Protein AF-A0A392PAA2-F1 (afdb_monomer_lite)

Structure (mmCIF, N/CA/C/O backbone):
data_AF-A0A392PAA2-F1
#
_entry.id   AF-A0A392PAA2-F1
#
loop_
_atom_site.group_PDB
_atom_site.id
_atom_site.type_symbol
_atom_site.label_atom_id
_atom_site.label_alt_id
_atom_site.label_comp_id
_atom_site.label_asym_id
_atom_site.label_entity_id
_atom_site.label_seq_id
_atom_site.pdbx_PDB_ins_code
_atom_site.Cartn_x
_atom_site.Cartn_y
_atom_site.Cartn_z
_atom_site.occupancy
_atom_site.B_iso_or_equiv
_atom_site.auth_seq_id
_atom_site.auth_comp_id
_atom_site.auth_asym_id
_atom_site.auth_atom_id
_atom_site.pdbx_PDB_model_num
ATOM 1 N N . MET A 1 1 ? -12.006 29.232 -46.426 1.00 50.94 1 MET A N 1
ATOM 2 C CA . MET A 1 1 ? -11.695 29.459 -44.998 1.00 50.94 1 MET A CA 1
ATOM 3 C C . MET A 1 1 ? -10.770 28.345 -44.535 1.00 50.94 1 MET A C 1
ATOM 5 O O . MET A 1 1 ? -11.208 27.204 -44.491 1.00 50.94 1 MET A O 1
ATOM 9 N N . LYS A 1 2 ?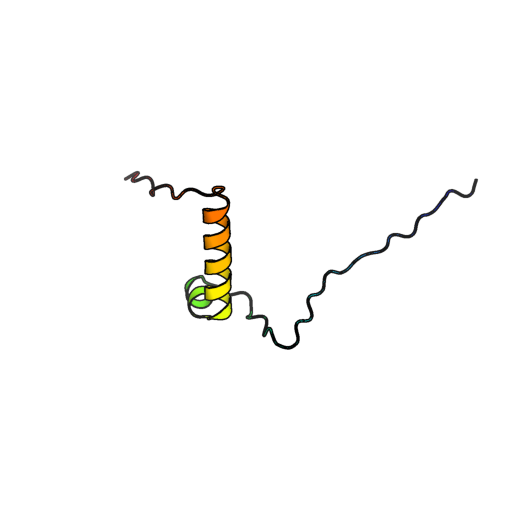 -9.485 28.620 -44.294 1.00 63.28 2 LYS A N 1
ATOM 10 C CA . LYS A 1 2 ? -8.576 27.618 -43.716 1.00 63.28 2 LYS A CA 1
ATOM 11 C C . LYS A 1 2 ? -8.521 27.875 -42.212 1.00 63.28 2 LYS A C 1
ATOM 13 O O . LYS A 1 2 ? -8.071 28.936 -41.797 1.00 63.28 2 LYS A O 1
ATOM 18 N N . GLY A 1 3 ? -9.101 26.962 -41.436 1.00 77.06 3 GLY A N 1
ATOM 19 C CA . GLY A 1 3 ? -9.205 27.080 -39.983 1.00 77.06 3 GLY A CA 1
ATOM 20 C C . GLY A 1 3 ? -7.855 26.913 -39.286 1.00 77.06 3 GLY A C 1
ATOM 21 O O . GLY A 1 3 ? -6.927 26.319 -39.832 1.00 77.06 3 GLY A O 1
ATOM 22 N N . ILE A 1 4 ? -7.758 27.439 -38.065 1.00 75.94 4 ILE A N 1
ATOM 23 C CA . ILE A 1 4 ? -6.588 27.271 -37.201 1.00 75.94 4 ILE A CA 1
ATOM 24 C C . ILE A 1 4 ? -6.554 25.816 -36.724 1.00 75.94 4 ILE A C 1
ATOM 26 O O . ILE A 1 4 ? -7.443 25.373 -36.000 1.00 75.94 4 ILE A O 1
ATOM 30 N N . VAL A 1 5 ? -5.520 25.076 -37.121 1.00 79.19 5 VAL A N 1
ATOM 31 C CA . VAL A 1 5 ? -5.290 23.695 -36.681 1.00 79.19 5 VAL A CA 1
ATOM 32 C C . VAL A 1 5 ? -4.161 23.697 -35.660 1.00 79.19 5 VAL A C 1
ATOM 34 O O . VAL A 1 5 ? -3.034 24.073 -35.979 1.00 79.19 5 VAL A O 1
ATOM 37 N N . LYS A 1 6 ? -4.455 23.270 -34.427 1.00 79.88 6 LYS A N 1
ATOM 38 C CA . LYS A 1 6 ? -3.446 23.116 -33.376 1.00 79.88 6 LYS A CA 1
ATOM 39 C C . LYS A 1 6 ? -3.045 21.639 -33.277 1.00 79.88 6 LYS A C 1
ATOM 41 O O . LYS A 1 6 ? -3.880 20.822 -32.883 1.00 79.88 6 LYS A O 1
ATOM 46 N N . PRO A 1 7 ? -1.808 21.268 -33.642 1.00 79.75 7 PRO A N 1
ATOM 47 C CA . PRO A 1 7 ? -1.370 19.882 -33.562 1.00 79.75 7 PRO A CA 1
ATOM 48 C C . PRO A 1 7 ? -1.378 19.406 -32.105 1.00 79.75 7 PRO A C 1
ATOM 50 O O . PRO A 1 7 ? -0.876 20.082 -31.204 1.00 79.75 7 PRO A O 1
ATOM 53 N N . ARG A 1 8 ? -1.984 18.239 -31.864 1.00 78.31 8 ARG A N 1
ATOM 54 C CA . ARG A 1 8 ? -2.037 17.624 -30.533 1.00 78.31 8 ARG A CA 1
ATOM 55 C C . ARG A 1 8 ? -0.669 17.035 -30.203 1.00 78.31 8 ARG A C 1
ATOM 57 O O . ARG A 1 8 ? -0.215 16.117 -30.878 1.00 78.31 8 ARG A O 1
ATOM 64 N N . LYS A 1 9 ? -0.034 17.537 -29.144 1.00 80.50 9 LYS A N 1
ATOM 65 C CA . LYS A 1 9 ? 1.174 16.936 -28.575 1.00 80.50 9 LYS A CA 1
ATOM 66 C C . LYS A 1 9 ? 0.758 15.878 -27.559 1.00 80.50 9 LYS A C 1
ATOM 68 O O . LYS A 1 9 ? 0.198 16.209 -26.517 1.00 80.50 9 LYS A O 1
ATOM 73 N N . ILE A 1 10 ? 0.986 14.612 -27.894 1.00 79.44 10 ILE A N 1
ATOM 74 C CA . ILE A 1 10 ? 0.779 13.500 -26.967 1.00 79.44 10 ILE A CA 1
ATOM 75 C C . ILE A 1 10 ? 2.014 13.446 -26.070 1.00 79.44 10 ILE A C 1
ATOM 77 O O . ILE A 1 10 ? 3.123 13.218 -26.549 1.00 79.44 10 ILE A O 1
ATOM 81 N N . PHE A 1 11 ? 1.832 13.725 -24.783 1.00 76.69 11 PHE A N 1
ATOM 82 C CA . PHE A 1 11 ? 2.877 13.553 -23.783 1.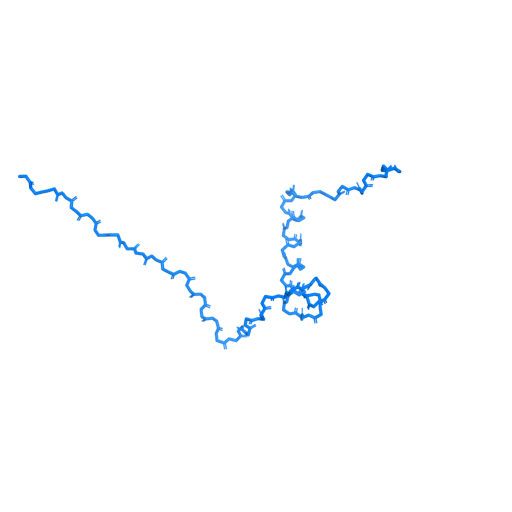00 76.69 11 PHE A CA 1
ATOM 83 C C . PHE A 1 11 ? 2.753 12.143 -23.212 1.00 76.69 11 PHE A C 1
ATOM 85 O O . PHE A 1 11 ? 1.765 11.825 -22.554 1.00 76.69 11 PHE A O 1
ATOM 92 N N . THR A 1 12 ? 3.735 11.292 -23.495 1.00 68.38 12 THR A N 1
ATOM 93 C CA . THR A 1 12 ? 3.793 9.930 -22.959 1.00 68.38 12 THR A CA 1
ATOM 94 C C . THR A 1 12 ? 4.621 9.951 -21.678 1.00 68.38 12 THR A C 1
ATOM 96 O O . THR A 1 12 ? 5.803 10.289 -21.713 1.00 68.38 12 THR A O 1
ATOM 99 N N . LEU A 1 13 ? 4.007 9.625 -20.539 1.00 62.06 13 LEU A N 1
ATOM 100 C CA . LEU A 1 13 ? 4.678 9.589 -19.239 1.00 62.06 13 LEU A CA 1
ATOM 101 C C . LEU A 1 13 ? 5.316 8.203 -19.025 1.00 62.06 13 LEU A C 1
ATOM 103 O O . LEU A 1 13 ? 4.763 7.356 -18.330 1.00 62.06 13 LEU A O 1
ATOM 107 N N . SER A 1 14 ? 6.446 7.924 -19.677 1.00 62.78 14 SER A N 1
ATOM 108 C CA . SER A 1 14 ? 7.195 6.679 -19.448 1.00 62.78 14 SER A CA 1
ATOM 109 C C . SER A 1 14 ? 8.298 6.905 -18.415 1.00 62.78 14 SER A C 1
ATOM 111 O O . SER A 1 14 ? 9.286 7.586 -18.695 1.00 62.78 14 SER A O 1
ATOM 113 N N . VAL A 1 15 ? 8.150 6.314 -17.229 1.00 59.06 15 VAL A N 1
ATOM 114 C CA . VAL A 1 15 ? 9.203 6.272 -16.207 1.00 59.06 15 VAL A CA 1
ATOM 115 C C . VAL A 1 15 ? 10.181 5.154 -16.569 1.00 59.06 15 VAL A C 1
ATOM 117 O O . VAL A 1 15 ? 9.959 3.985 -16.278 1.00 59.06 15 VAL A O 1
ATOM 120 N N . SER A 1 16 ? 11.268 5.515 -17.247 1.00 56.69 16 SER A N 1
ATOM 121 C CA . SER A 1 16 ? 12.429 4.644 -17.450 1.00 56.69 16 SER A CA 1
ATOM 122 C C . SER A 1 16 ? 13.396 4.860 -16.284 1.00 56.69 16 SER A C 1
ATOM 124 O O . SER A 1 16 ? 14.361 5.615 -16.409 1.00 56.69 16 SER A O 1
ATOM 126 N N . GLN A 1 17 ? 13.127 4.252 -15.126 1.00 59.75 17 GLN A N 1
ATOM 127 C CA . GLN A 1 17 ? 14.102 4.231 -14.033 1.00 59.75 17 GLN A CA 1
ATOM 128 C C . GLN A 1 17 ? 15.056 3.041 -14.222 1.00 59.75 17 GLN A C 1
ATOM 130 O O . GL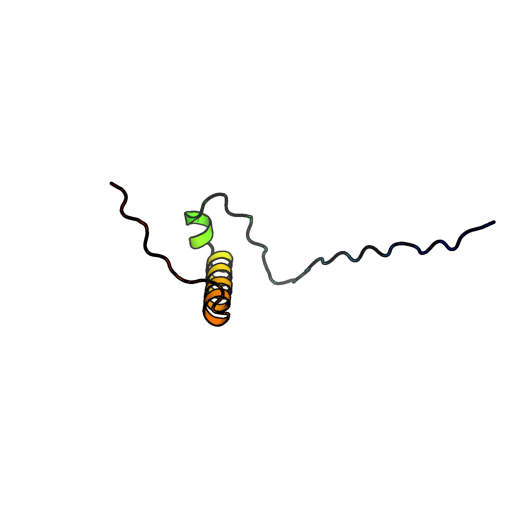N A 1 17 ? 14.613 1.899 -14.121 1.00 59.75 17 GLN A O 1
ATOM 135 N N . PRO A 1 18 ? 16.364 3.273 -14.447 1.00 59.16 18 PRO A N 1
ATOM 136 C CA . PRO A 1 18 ? 17.328 2.221 -14.785 1.00 59.16 18 PRO A CA 1
ATOM 137 C C . PRO A 1 18 ? 17.616 1.232 -13.642 1.00 59.16 18 PRO A C 1
ATOM 139 O O . PRO A 1 18 ? 18.331 0.262 -13.855 1.00 59.16 18 PRO A O 1
ATOM 142 N N . ASN A 1 19 ? 17.062 1.458 -12.446 1.00 55.06 19 ASN A N 1
ATOM 143 C CA . ASN A 1 19 ? 17.270 0.607 -11.271 1.00 55.06 19 ASN A CA 1
ATOM 144 C C . ASN A 1 19 ? 15.965 0.116 -10.622 1.00 55.06 19 ASN A C 1
ATOM 146 O O . ASN A 1 19 ? 15.990 -0.430 -9.524 1.00 55.06 19 ASN A O 1
ATOM 150 N N . HIS A 1 20 ? 14.815 0.340 -11.264 1.00 56.94 20 HIS A N 1
ATOM 151 C CA . HIS A 1 20 ? 13.550 -0.204 -10.787 1.00 56.94 20 HIS A CA 1
ATOM 152 C C . HIS A 1 20 ? 13.204 -1.399 -11.670 1.00 56.94 20 HIS A C 1
ATOM 154 O O . HIS A 1 20 ? 12.620 -1.245 -12.743 1.00 56.94 20 HIS A O 1
ATOM 160 N N . THR A 1 21 ? 13.599 -2.601 -11.251 1.00 61.16 21 THR A N 1
ATOM 161 C CA . THR A 1 21 ? 13.007 -3.829 -11.784 1.00 61.16 21 THR A CA 1
ATOM 162 C C . THR A 1 21 ? 11.512 -3.735 -11.515 1.00 61.16 21 THR A C 1
ATOM 164 O O . THR A 1 21 ? 11.060 -3.844 -10.379 1.00 61.16 21 THR A O 1
ATOM 167 N N . ILE A 1 22 ? 10.737 -3.425 -12.554 1.00 66.81 22 ILE A N 1
ATOM 168 C CA . ILE A 1 22 ? 9.281 -3.395 -12.465 1.00 66.81 22 ILE A CA 1
ATOM 169 C C . ILE A 1 22 ? 8.863 -4.834 -12.191 1.00 66.81 22 ILE A C 1
ATOM 171 O O . ILE A 1 22 ? 8.873 -5.675 -13.093 1.00 66.81 22 ILE A O 1
ATOM 175 N N . SER A 1 23 ? 8.570 -5.126 -10.924 1.00 70.31 23 SER A N 1
ATOM 176 C CA . SER A 1 23 ? 8.038 -6.418 -10.529 1.00 70.31 23 SER A C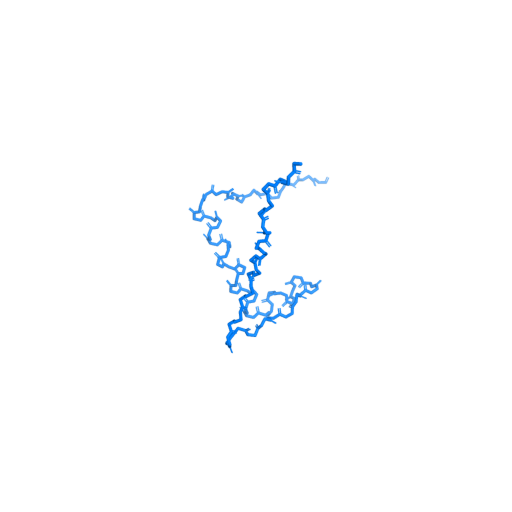A 1
ATOM 177 C C . SER A 1 23 ? 6.768 -6.681 -11.343 1.00 70.31 23 SER A C 1
ATOM 179 O O . SER A 1 23 ? 5.927 -5.784 -11.474 1.00 70.31 23 SER A O 1
ATOM 181 N N . PRO A 1 24 ? 6.610 -7.881 -11.927 1.00 77.19 24 PRO A N 1
ATOM 182 C CA . PRO A 1 24 ? 5.428 -8.204 -12.711 1.00 77.19 24 PRO A CA 1
ATOM 183 C C . PRO A 1 24 ? 4.171 -8.053 -11.851 1.00 77.19 24 PRO A C 1
ATOM 185 O O . PRO A 1 24 ? 4.216 -8.218 -10.630 1.00 77.19 24 PRO A O 1
ATOM 188 N N . ILE A 1 25 ? 3.042 -7.750 -12.495 1.00 81.44 25 ILE A N 1
ATOM 189 C CA . ILE A 1 25 ? 1.767 -7.589 -11.793 1.00 81.44 25 ILE A CA 1
ATOM 190 C C . ILE A 1 25 ? 1.416 -8.924 -11.116 1.00 81.44 25 ILE A C 1
ATOM 192 O O . ILE A 1 25 ? 1.250 -9.940 -11.805 1.00 81.44 25 ILE A O 1
ATOM 196 N N . PRO A 1 26 ? 1.318 -8.954 -9.778 1.00 81.50 26 PRO A N 1
ATOM 197 C CA . PRO A 1 26 ? 1.079 -10.180 -9.050 1.00 81.50 26 PRO A CA 1
ATOM 198 C C . PRO A 1 26 ? -0.365 -10.619 -9.279 1.00 81.50 26 PRO A C 1
ATOM 200 O O . PRO A 1 26 ? -1.309 -9.850 -9.126 1.00 81.50 26 PRO A O 1
ATOM 203 N N . LYS A 1 27 ? -0.550 -11.893 -9.633 1.00 85.81 27 LYS A N 1
ATOM 204 C CA . LYS A 1 27 ? -1.884 -12.473 -9.863 1.00 85.81 27 LYS A CA 1
ATOM 205 C C . LYS A 1 27 ? -2.636 -12.780 -8.570 1.00 85.81 27 LYS A C 1
ATOM 207 O O . LYS A 1 27 ? -3.823 -13.081 -8.614 1.00 85.81 27 LYS A O 1
ATOM 212 N N . ASN A 1 28 ? -1.943 -12.776 -7.432 1.00 85.56 28 ASN A N 1
ATOM 213 C CA . ASN A 1 28 ? -2.561 -13.012 -6.139 1.00 85.56 28 ASN A CA 1
ATOM 214 C C . ASN A 1 28 ? -1.941 -12.136 -5.036 1.00 85.56 28 ASN A C 1
ATOM 216 O O . ASN A 1 28 ? -0.760 -11.785 -5.124 1.00 85.56 28 ASN A O 1
ATOM 220 N N . PRO A 1 29 ? -2.710 -11.827 -3.975 1.00 83.25 29 PRO A N 1
ATOM 221 C CA . PRO A 1 29 ? -2.240 -10.959 -2.896 1.00 83.25 29 PRO A CA 1
ATOM 222 C C . PRO A 1 29 ? -1.041 -11.530 -2.129 1.00 83.25 29 PRO A C 1
ATOM 224 O O . PRO A 1 29 ? -0.167 -10.785 -1.707 1.00 83.25 29 PRO A O 1
ATOM 227 N N . LYS A 1 30 ? -0.954 -12.858 -1.974 1.00 86.75 30 LYS A N 1
ATOM 228 C CA . LYS A 1 30 ? 0.154 -13.507 -1.250 1.00 86.75 30 LYS A CA 1
ATOM 229 C C . LYS A 1 30 ? 1.493 -13.322 -1.971 1.00 86.75 30 LYS A C 1
ATOM 231 O O . LYS A 1 30 ? 2.504 -13.072 -1.324 1.00 86.75 30 LYS A O 1
ATOM 236 N N . LEU A 1 31 ? 1.493 -13.404 -3.301 1.00 85.00 31 LEU A N 1
ATOM 237 C CA . LEU A 1 31 ? 2.648 -13.136 -4.154 1.00 85.00 31 LEU A CA 1
ATOM 238 C C . LEU A 1 31 ? 3.011 -11.654 -4.125 1.00 85.00 31 LEU A C 1
ATOM 240 O O . LEU A 1 31 ? 4.188 -11.336 -4.018 1.00 85.00 31 LEU A O 1
ATOM 244 N N . ALA A 1 32 ? 2.015 -10.763 -4.146 1.00 84.94 32 ALA A N 1
ATOM 245 C CA . ALA A 1 32 ? 2.246 -9.326 -4.007 1.00 84.94 32 ALA A CA 1
ATOM 246 C C . ALA A 1 32 ? 2.942 -8.988 -2.679 1.00 84.94 32 ALA A C 1
ATOM 248 O O . ALA A 1 32 ? 3.881 -8.207 -2.651 1.00 84.94 32 ALA A O 1
ATOM 249 N N . LEU A 1 33 ? 2.516 -9.611 -1.577 1.00 84.38 33 LEU A N 1
ATOM 250 C CA . LEU A 1 33 ? 3.104 -9.392 -0.252 1.00 84.38 33 LEU A CA 1
ATOM 251 C C . LEU A 1 33 ? 4.478 -10.048 -0.073 1.00 84.38 33 LEU A C 1
ATOM 253 O O . LEU A 1 33 ? 5.243 -9.635 0.799 1.00 84.38 33 LEU A O 1
ATOM 257 N N . SER A 1 34 ? 4.770 -11.079 -0.867 1.00 86.19 34 SER A N 1
ATOM 258 C CA . SER A 1 34 ? 6.062 -11.772 -0.857 1.00 86.19 34 SER A CA 1
ATOM 259 C C . SER A 1 34 ? 7.133 -10.995 -1.625 1.00 86.19 34 SER A C 1
ATOM 261 O O . SER A 1 34 ? 8.314 -11.121 -1.311 1.00 86.19 34 SER A O 1
ATOM 263 N N . ASP A 1 35 ? 6.740 -10.191 -2.616 1.00 85.50 35 ASP A N 1
ATOM 264 C CA . ASP A 1 35 ? 7.649 -9.319 -3.353 1.00 85.50 35 ASP A CA 1
ATOM 265 C C . ASP A 1 35 ? 7.988 -8.060 -2.520 1.00 85.50 35 ASP A C 1
ATOM 267 O O . ASP A 1 35 ? 7.085 -7.302 -2.143 1.00 85.50 35 ASP A O 1
ATOM 271 N N . PRO A 1 36 ? 9.277 -7.801 -2.224 1.00 85.12 36 PRO A N 1
ATOM 272 C CA . PRO A 1 36 ? 9.688 -6.652 -1.419 1.00 85.12 36 PRO A CA 1
ATOM 273 C C . PRO A 1 36 ? 9.318 -5.293 -2.025 1.00 85.12 36 PRO A C 1
ATOM 275 O O . PRO A 1 36 ? 8.996 -4.367 -1.276 1.00 85.12 36 PRO A O 1
ATOM 278 N N . ASN A 1 37 ? 9.332 -5.163 -3.355 1.00 85.12 37 ASN A N 1
ATOM 279 C CA . ASN A 1 37 ? 8.992 -3.918 -4.043 1.00 85.12 37 ASN A CA 1
ATOM 280 C C . ASN A 1 37 ? 7.501 -3.618 -3.880 1.00 85.12 37 ASN A C 1
ATOM 282 O O . ASN A 1 37 ? 7.125 -2.508 -3.504 1.00 85.12 37 ASN A O 1
ATOM 286 N N . TRP A 1 38 ? 6.655 -4.628 -4.093 1.00 87.62 38 TRP A N 1
ATOM 287 C CA . TRP A 1 38 ? 5.207 -4.501 -3.923 1.00 87.62 38 TRP A CA 1
ATOM 288 C C . TRP A 1 38 ? 4.818 -4.250 -2.471 1.00 87.62 38 TRP A C 1
ATOM 290 O O . TRP A 1 38 ? 3.990 -3.379 -2.202 1.00 87.62 38 TRP A O 1
ATOM 300 N N . LYS A 1 39 ? 5.440 -4.960 -1.527 1.00 87.50 39 LYS A N 1
ATOM 301 C CA . LYS A 1 39 ? 5.220 -4.734 -0.096 1.00 87.50 39 LYS A CA 1
ATOM 302 C C . LYS A 1 39 ? 5.574 -3.302 0.314 1.00 87.50 39 LYS A C 1
ATOM 304 O O . LYS A 1 39 ? 4.785 -2.661 1.003 1.00 87.50 39 LYS A O 1
ATOM 309 N N . SER A 1 40 ? 6.732 -2.803 -0.120 1.00 87.75 40 SER A N 1
ATOM 310 C CA . SER A 1 40 ? 7.179 -1.437 0.178 1.00 87.75 40 SER A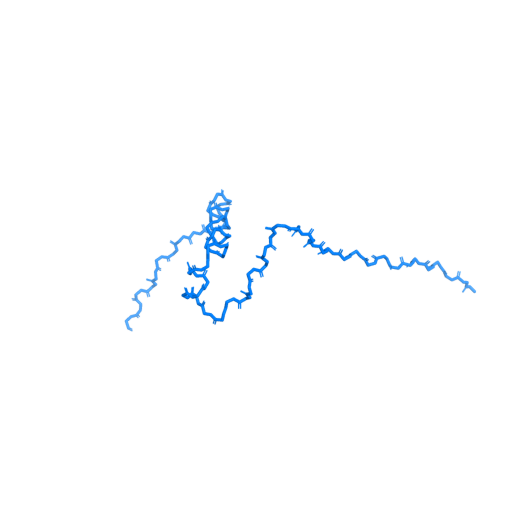 CA 1
ATOM 311 C C . SER A 1 40 ? 6.233 -0.386 -0.415 1.00 87.75 40 SER A C 1
ATOM 313 O O . SER A 1 40 ? 5.801 0.530 0.286 1.00 87.75 40 SER A O 1
ATOM 315 N N . ALA A 1 41 ? 5.837 -0.562 -1.680 1.00 87.75 41 ALA A N 1
ATOM 316 C CA . ALA A 1 41 ? 4.907 0.340 -2.353 1.00 87.75 41 ALA A CA 1
ATOM 317 C C . ALA A 1 41 ? 3.529 0.370 -1.670 1.00 87.75 41 ALA A C 1
ATOM 319 O O . ALA A 1 41 ? 3.020 1.447 -1.371 1.00 87.75 41 ALA A O 1
ATOM 320 N N . MET A 1 42 ? 2.955 -0.798 -1.353 1.00 89.69 42 MET A N 1
ATOM 321 C CA . MET A 1 42 ? 1.668 -0.887 -0.651 1.00 89.69 42 MET A CA 1
ATOM 322 C C . MET A 1 42 ? 1.705 -0.194 0.714 1.00 89.69 42 MET A C 1
ATOM 324 O O . MET A 1 42 ? 0.754 0.502 1.063 1.00 89.69 42 MET A O 1
ATOM 328 N N . GLN A 1 43 ? 2.797 -0.349 1.469 1.00 89.50 43 GLN A N 1
ATOM 329 C CA . GLN A 1 43 ? 2.952 0.321 2.761 1.00 89.50 43 GLN A CA 1
ATOM 330 C C . GLN A 1 43 ? 3.042 1.843 2.602 1.00 89.50 43 GLN A C 1
ATOM 332 O O . GLN A 1 43 ? 2.379 2.573 3.332 1.00 89.50 43 GLN A O 1
ATOM 337 N N . SER A 1 44 ? 3.821 2.324 1.630 1.00 90.44 44 SER A N 1
ATOM 338 C CA . SER A 1 44 ? 3.983 3.761 1.388 1.00 90.44 44 SER A CA 1
ATOM 339 C C . SER A 1 44 ? 2.661 4.442 1.023 1.00 90.44 44 SER A C 1
ATOM 341 O O . SER A 1 44 ? 2.348 5.509 1.561 1.00 90.44 44 SER A O 1
ATOM 343 N N . GLU A 1 45 ? 1.868 3.802 0.161 1.00 89.88 45 GLU A N 1
ATOM 344 C CA . GLU A 1 45 ? 0.529 4.271 -0.199 1.00 89.88 45 GLU A CA 1
ATOM 345 C C . GLU A 1 45 ? -0.415 4.234 1.007 1.00 89.88 45 GLU A C 1
ATOM 347 O O . GLU A 1 45 ? -1.083 5.226 1.292 1.00 89.88 45 GLU A O 1
ATOM 352 N N . PHE A 1 46 ? -0.427 3.139 1.776 1.00 89.19 46 PHE A N 1
ATOM 353 C CA . PHE A 1 46 ? -1.232 3.041 2.997 1.00 89.19 46 PHE A CA 1
ATOM 354 C C . PHE A 1 46 ? -0.918 4.181 3.975 1.00 89.19 46 PHE A C 1
ATOM 356 O O . PHE A 1 46 ? -1.821 4.906 4.397 1.00 89.19 46 PHE A O 1
ATOM 363 N N . ASP A 1 47 ? 0.361 4.416 4.267 1.00 90.44 47 ASP A N 1
ATOM 364 C CA . ASP A 1 47 ? 0.786 5.489 5.164 1.00 90.44 47 ASP A CA 1
ATOM 365 C C . ASP A 1 47 ? 0.386 6.869 4.622 1.00 90.44 47 ASP A C 1
ATOM 367 O O . ASP A 1 47 ? 0.038 7.769 5.391 1.00 90.44 47 ASP A O 1
ATOM 371 N N . ALA A 1 48 ? 0.421 7.065 3.300 1.00 90.81 48 ALA A N 1
ATOM 372 C CA . ALA A 1 48 ? -0.041 8.295 2.666 1.00 90.81 48 ALA A CA 1
ATOM 373 C C . ALA A 1 48 ? -1.550 8.507 2.830 1.00 90.81 48 ALA A C 1
ATOM 375 O O . ALA A 1 48 ? -1.972 9.613 3.174 1.00 90.81 48 ALA A O 1
ATOM 376 N N . LEU A 1 49 ? -2.354 7.460 2.647 1.00 90.81 49 LEU A N 1
ATOM 377 C CA . LEU A 1 49 ? -3.809 7.518 2.801 1.00 90.81 49 LEU A CA 1
ATOM 378 C C . LEU A 1 49 ? -4.217 7.858 4.238 1.00 90.81 49 LEU A C 1
ATOM 380 O O . LEU A 1 49 ? -5.075 8.724 4.443 1.00 90.81 49 LEU A O 1
ATOM 384 N N . ILE A 1 50 ? -3.552 7.244 5.221 1.00 89.19 50 ILE A N 1
ATOM 385 C CA . ILE A 1 50 ? -3.761 7.543 6.643 1.00 89.19 50 ILE A CA 1
ATOM 386 C C . ILE A 1 50 ? -3.319 8.976 6.971 1.00 89.19 50 ILE A C 1
ATOM 388 O O . ILE A 1 50 ? -4.071 9.724 7.599 1.00 89.19 50 ILE A O 1
ATOM 392 N N . ARG A 1 51 ? -2.140 9.414 6.498 1.00 90.94 51 ARG A N 1
ATOM 393 C CA . ARG A 1 51 ? -1.662 10.800 6.697 1.00 90.94 51 ARG A CA 1
ATOM 394 C C . ARG A 1 51 ? -2.619 11.837 6.11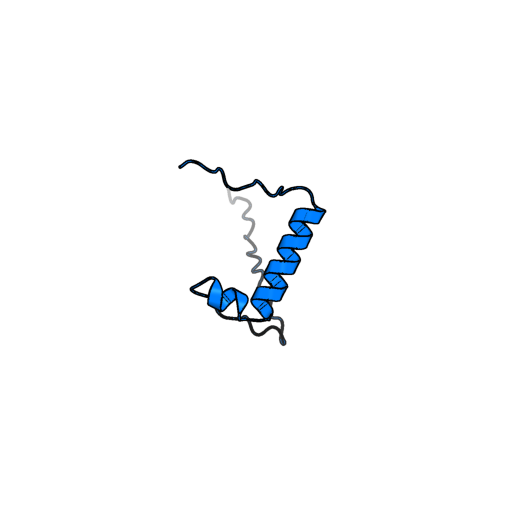6 1.00 90.94 51 ARG A C 1
ATOM 396 O O . ARG A 1 51 ? -2.840 12.875 6.735 1.00 90.94 51 ARG A O 1
ATOM 403 N N . ASN A 1 52 ? -3.206 11.544 4.960 1.00 92.25 52 ASN A N 1
ATOM 404 C CA . ASN A 1 52 ? -4.162 12.423 4.293 1.00 92.25 52 ASN A CA 1
ATOM 405 C C . ASN A 1 52 ? -5.562 12.378 4.925 1.00 92.25 52 ASN A C 1
ATOM 407 O O . ASN A 1 52 ? -6.447 13.102 4.467 1.00 92.25 52 ASN A O 1
ATOM 411 N N . LYS A 1 53 ? -5.787 11.533 5.947 1.00 86.19 53 LYS A N 1
ATOM 412 C CA . LYS A 1 53 ? -7.079 11.340 6.633 1.00 86.19 53 LYS A CA 1
ATOM 413 C C . LYS A 1 53 ? -8.243 11.094 5.670 1.00 86.19 53 LYS A C 1
ATOM 415 O O . LYS A 1 53 ? -9.380 11.463 5.942 1.00 86.19 53 LYS A O 1
ATOM 420 N N . THR A 1 54 ? -7.943 10.529 4.505 1.00 88.31 54 THR A N 1
ATOM 421 C CA . THR A 1 54 ? -8.945 10.283 3.460 1.00 88.31 54 THR A CA 1
ATOM 422 C C . THR A 1 54 ? -9.578 8.904 3.635 1.00 88.31 54 THR A C 1
ATOM 424 O O . THR A 1 54 ? -10.646 8.642 3.094 1.00 88.31 54 THR A O 1
ATOM 427 N N . TRP A 1 55 ? -8.909 8.014 4.371 1.00 86.81 55 TRP A N 1
ATOM 428 C CA . TRP A 1 55 ? -9.333 6.645 4.627 1.00 86.81 55 TRP A CA 1
ATOM 429 C C . TRP A 1 55 ? -9.411 6.420 6.135 1.00 86.81 55 TRP A C 1
ATOM 431 O O . TRP A 1 55 ? -8.489 6.794 6.859 1.00 86.81 55 TRP A O 1
ATOM 441 N N . ASP A 1 56 ? -10.500 5.800 6.583 1.00 82.69 56 ASP A N 1
ATOM 442 C CA . ASP A 1 56 ? -10.689 5.349 7.960 1.00 82.69 56 ASP A CA 1
ATOM 443 C C . ASP A 1 56 ? -10.921 3.832 7.966 1.00 82.69 56 ASP A C 1
ATOM 445 O O . ASP A 1 56 ? -11.523 3.279 7.037 1.00 82.69 56 ASP A O 1
ATOM 449 N N . LEU A 1 57 ? -10.397 3.145 8.980 1.00 83.94 57 LEU A N 1
ATOM 450 C CA . LEU A 1 57 ? -10.517 1.694 9.100 1.00 83.94 57 LEU A CA 1
ATOM 451 C C . LEU A 1 57 ? -11.867 1.355 9.723 1.00 83.94 57 LEU A C 1
ATOM 453 O O . LEU A 1 57 ? -12.060 1.456 10.932 1.00 83.94 57 LEU A O 1
ATOM 457 N N . VAL A 1 58 ? -12.796 0.913 8.882 1.00 85.25 58 VAL A N 1
ATOM 458 C CA . VAL A 1 58 ? -14.110 0.461 9.335 1.00 85.25 58 VAL A CA 1
ATOM 459 C C . VAL A 1 58 ? -14.009 -1.008 9.760 1.00 85.25 58 VAL A C 1
ATOM 461 O O . VAL A 1 58 ? -13.519 -1.832 8.979 1.00 85.25 58 VAL A O 1
ATOM 464 N N . PRO A 1 59 ? -14.450 -1.370 10.978 1.00 84.50 59 PRO A N 1
ATOM 465 C CA . PRO A 1 59 ? -14.522 -2.767 11.382 1.00 84.50 59 PRO A CA 1
ATOM 466 C C . PRO A 1 59 ? -15.461 -3.533 10.448 1.00 84.50 59 PRO A C 1
ATOM 468 O O . PRO A 1 59 ? -16.480 -3.008 9.999 1.00 84.50 59 PRO A O 1
ATOM 471 N N . HIS A 1 60 ? -15.110 -4.784 10.148 1.00 83.69 60 HIS A N 1
ATOM 472 C CA . HIS A 1 60 ? -15.961 -5.633 9.324 1.00 83.69 60 HIS A CA 1
ATOM 473 C C . HIS A 1 60 ? -17.324 -5.801 10.016 1.00 83.69 60 HIS A C 1
ATOM 475 O O . HIS A 1 60 ? -17.340 -6.188 11.189 1.00 83.69 60 HIS A O 1
ATOM 481 N N . PRO A 1 61 ? -18.449 -5.495 9.345 1.00 83.19 61 PRO A N 1
ATOM 482 C CA . PRO A 1 61 ? -19.762 -5.721 9.925 1.00 83.19 61 PRO A CA 1
ATOM 483 C C . PRO A 1 61 ? -19.932 -7.221 10.172 1.00 83.19 61 PRO A C 1
ATOM 485 O O . PRO A 1 61 ? -19.834 -8.031 9.254 1.00 83.19 61 PRO A O 1
ATOM 488 N N . CYS A 1 62 ? -20.138 -7.590 11.435 1.00 77.25 62 CYS A N 1
ATOM 489 C CA . CYS A 1 62 ? -20.520 -8.942 11.819 1.00 77.25 62 CYS A CA 1
ATOM 490 C C . CYS A 1 62 ? -22.001 -9.149 11.486 1.00 77.25 62 CYS A C 1
ATOM 492 O O . CYS A 1 62 ? -22.831 -9.149 12.392 1.00 77.25 62 CYS A O 1
ATOM 494 N N . ASP A 1 63 ? -22.333 -9.305 10.208 1.00 70.19 63 ASP A N 1
ATOM 495 C CA . ASP A 1 63 ? -23.624 -9.871 9.826 1.00 70.19 63 ASP A CA 1
ATOM 496 C C . ASP A 1 63 ? -23.445 -11.390 9.710 1.00 70.19 63 ASP A C 1
ATOM 498 O O . ASP A 1 63 ? -22.650 -11.882 8.906 1.00 70.19 63 ASP A O 1
ATOM 502 N N . ALA A 1 64 ? -24.105 -12.092 10.634 1.00 55.34 64 ALA A N 1
ATOM 503 C CA . ALA A 1 64 ? -24.094 -13.541 10.814 1.00 55.34 64 ALA A CA 1
ATOM 504 C C . ALA A 1 64 ? -24.768 -14.300 9.661 1.00 55.34 64 ALA A C 1
ATOM 506 O O . ALA A 1 64 ? -25.752 -13.772 9.094 1.00 55.34 64 ALA A O 1
#

Sequence (64 aa):
MKGIVKPRKIFTLSVSQPNHTISPIPKNPKLALSDPNWKSAMQSEFDALIRNKTWDLVPHPCDA

Foldseek 3Di:
DDDDDDDDDDDDPDPPDVPDPPDPDDPDVVVLCVDPVSVVVVVVVVVVCVVVVVDDDDPDDPPD

Radius of gyration: 21.0 Å; chains: 1; bounding box: 41×43×57 Å

Organism: NCBI:txid97028

Secondary structure (DSSP, 8-state):
-----------------TT---PPPPSSHHHHHHSHHHHHHHHHHHHHHHHTT----PPPP---

pLDDT: mean 78.88, std 11.27, range [50.94, 92.25]